Protein AF-A0A0K2TI22-F1 (afdb_monomer_lite)

Radius of gyration: 18.51 Å; chains: 1; bounding box: 38×32×46 Å

Secondary structure (DSSP, 8-state):
-HHHHHHTHHHHHHHTTT-S-EEEEEEEEEE---S---SGGGS-SEEEEEEEEEE-BTTB---TTGGGTTT-EEEE--HHHHHTTPPPEEEEHHHHHHHH-SSS--

InterPro domains:
  IPR002314 Aminoacyl-tRNA synthetase, class II (G/ P/ S/T) [PF00587] (16-67)
  IPR027031 Glycyl-tRNA synthetase/DNA polymerase subunit gamma-2 [PTHR10745] (1-98)
  IPR045864 Class II Aminoacyl-tRNA synthetase/Biotinyl protein ligase (BPL) and lipoyl protein ligase (LPL) [G3DSA:3.30.930.10] (1-103)
  IPR045864 Class II Aminoacyl-tRNA synthetase/Biotinyl protein ligase (BPL) and lipoyl protein ligase (LPL) [SSF55681] (1-72)

pLDDT: mean 91.97, std 14.05, range [29.89, 98.38]

Structure (mmCIF, N/CA/C/O backbone):
data_AF-A0A0K2TI22-F1
#
_entry.id   AF-A0A0K2TI22-F1
#
loop_
_atom_site.group_PDB
_atom_site.id
_atom_site.type_symbol
_atom_site.label_atom_id
_atom_site.label_alt_id
_atom_site.label_comp_id
_atom_site.label_asym_id
_atom_site.label_entity_id
_atom_site.label_seq_id
_atom_site.pdbx_PDB_ins_code
_atom_site.Cartn_x
_atom_site.Cartn_y
_atom_site.Cartn_z
_atom_site.occupancy
_atom_site.B_iso_or_equiv
_atom_site.auth_seq_id
_atom_site.auth_comp_id
_atom_site.auth_asym_id
_atom_site.auth_atom_id
_atom_site.pdbx_PDB_model_num
ATOM 1 N N . THR A 1 1 ? 12.526 -0.715 1.822 1.00 82.81 1 THR A N 1
ATOM 2 C CA . THR A 1 1 ? 12.694 -1.357 0.499 1.00 82.81 1 THR A CA 1
ATOM 3 C C . THR A 1 1 ? 12.289 -0.434 -0.660 1.00 82.81 1 THR A C 1
ATOM 5 O O . THR A 1 1 ? 12.769 -0.632 -1.766 1.00 82.81 1 THR A O 1
ATOM 8 N N . ALA A 1 2 ? 11.558 0.655 -0.399 1.00 90.56 2 ALA A N 1
ATOM 9 C CA . ALA A 1 2 ? 11.049 1.639 -1.355 1.00 90.56 2 ALA A CA 1
ATOM 10 C C . ALA A 1 2 ? 12.111 2.335 -2.218 1.00 90.56 2 ALA A C 1
ATOM 12 O O . ALA A 1 2 ? 11.913 2.533 -3.413 1.00 90.56 2 ALA A O 1
ATOM 13 N N . GLN A 1 3 ? 13.278 2.666 -1.649 1.00 92.25 3 GLN A N 1
ATOM 14 C CA . GLN A 1 3 ? 14.344 3.351 -2.393 1.00 92.25 3 GLN A CA 1
ATOM 15 C C . GLN A 1 3 ? 14.744 2.591 -3.670 1.00 92.25 3 GLN A C 1
ATOM 17 O O . GLN A 1 3 ? 14.995 3.212 -4.701 1.00 92.25 3 GLN A O 1
ATOM 22 N N . GLY A 1 4 ? 14.762 1.253 -3.620 1.00 93.38 4 GLY A N 1
ATOM 23 C CA . GLY A 1 4 ? 15.069 0.425 -4.784 1.00 93.38 4 GLY A CA 1
ATOM 24 C C . GLY A 1 4 ? 14.069 0.625 -5.924 1.00 93.38 4 GLY A C 1
ATOM 25 O O . GLY A 1 4 ? 14.471 0.691 -7.085 1.00 93.38 4 GLY A O 1
ATOM 26 N N . ILE A 1 5 ? 12.786 0.795 -5.598 1.00 97.31 5 ILE A N 1
ATOM 27 C CA . ILE A 1 5 ? 11.726 1.074 -6.569 1.00 97.31 5 ILE A CA 1
ATOM 28 C C . ILE A 1 5 ? 11.934 2.458 -7.199 1.00 97.31 5 ILE A C 1
ATOM 30 O O . ILE A 1 5 ? 11.904 2.579 -8.423 1.00 97.31 5 ILE A O 1
ATOM 34 N N . PHE A 1 6 ? 12.238 3.484 -6.399 1.00 96.81 6 PHE A N 1
ATOM 35 C CA . PHE A 1 6 ? 12.455 4.844 -6.909 1.00 96.81 6 PHE A CA 1
ATOM 36 C C . PHE A 1 6 ? 13.690 4.973 -7.803 1.00 96.81 6 PHE A C 1
ATOM 38 O O . PHE A 1 6 ? 13.613 5.583 -8.867 1.00 96.81 6 PHE A O 1
ATOM 45 N N . VAL A 1 7 ? 14.818 4.361 -7.428 1.00 97.50 7 VAL A N 1
ATOM 46 C CA . VAL A 1 7 ? 16.033 4.365 -8.266 1.00 97.50 7 VAL A CA 1
ATOM 47 C C . VAL A 1 7 ? 15.764 3.706 -9.626 1.00 97.50 7 VAL A C 1
ATOM 49 O O . VAL A 1 7 ? 16.298 4.141 -10.644 1.00 97.50 7 VAL A O 1
ATOM 52 N N . ASN A 1 8 ? 14.890 2.697 -9.664 1.00 97.44 8 ASN A N 1
ATOM 53 C CA . ASN A 1 8 ? 14.508 1.992 -10.887 1.00 97.44 8 ASN A CA 1
ATOM 54 C C . ASN A 1 8 ? 13.280 2.584 -11.600 1.00 97.44 8 ASN A C 1
ATOM 56 O O . ASN A 1 8 ? 12.798 1.977 -12.559 1.00 97.44 8 ASN A O 1
ATOM 60 N N . PHE A 1 9 ? 12.786 3.760 -11.193 1.00 97.88 9 PHE A N 1
ATOM 61 C CA . PHE A 1 9 ? 11.540 4.335 -11.711 1.00 97.88 9 PHE A CA 1
ATOM 62 C C . PHE A 1 9 ? 11.496 4.397 -13.241 1.00 97.88 9 PHE A C 1
ATOM 64 O O . PHE A 1 9 ? 10.528 3.938 -13.838 1.00 97.88 9 PHE A O 1
ATOM 71 N N . LYS A 1 10 ? 12.561 4.889 -13.892 1.00 97.56 10 LYS A N 1
ATOM 72 C CA . LYS A 1 10 ? 12.610 5.009 -15.360 1.00 97.56 10 LYS A CA 1
ATOM 73 C C . LYS A 1 10 ? 12.373 3.663 -16.055 1.00 97.56 10 LYS A C 1
ATOM 75 O O . LYS A 1 10 ? 11.563 3.586 -16.970 1.00 97.56 10 LYS A O 1
ATOM 80 N N . ARG A 1 11 ? 13.021 2.596 -15.577 1.00 97.81 11 ARG A N 1
ATOM 81 C CA . ARG A 1 11 ? 12.875 1.242 -16.131 1.00 97.81 11 ARG A CA 1
ATOM 82 C C . ARG A 1 11 ? 11.482 0.663 -15.874 1.00 97.81 11 ARG A C 1
ATOM 84 O O . ARG A 1 11 ? 10.936 -0.020 -16.733 1.00 97.81 11 ARG A O 1
ATOM 91 N N . LEU A 1 12 ? 10.910 0.923 -14.699 1.00 98.06 12 LEU A N 1
ATOM 92 C CA . LEU A 1 12 ? 9.553 0.485 -14.356 1.00 98.06 12 LEU A CA 1
ATOM 93 C C . LEU A 1 12 ? 8.497 1.204 -15.206 1.00 98.06 12 LEU A C 1
ATOM 95 O O . LEU A 1 12 ? 7.571 0.572 -15.708 1.00 98.06 12 LEU A O 1
ATOM 99 N N . LEU A 1 13 ? 8.676 2.505 -15.430 1.00 97.94 13 LEU A N 1
ATOM 100 C CA . LEU A 1 13 ? 7.823 3.300 -16.304 1.00 97.94 13 LEU A CA 1
ATOM 101 C C . LEU A 1 13 ? 7.931 2.835 -17.763 1.00 97.94 13 LEU A C 1
ATOM 103 O O . LEU A 1 13 ? 6.912 2.678 -18.430 1.00 97.94 13 LEU A O 1
ATOM 107 N N . GLU A 1 14 ? 9.143 2.564 -18.255 1.00 98.00 14 GLU A N 1
ATOM 108 C CA . GLU A 1 14 ? 9.371 1.977 -19.583 1.00 98.00 14 GLU A CA 1
ATOM 109 C C . GLU A 1 14 ? 8.686 0.611 -19.729 1.00 98.00 14 GLU A C 1
ATOM 111 O O . GLU A 1 14 ? 8.056 0.348 -20.753 1.00 98.00 14 GLU A O 1
ATOM 116 N N . PHE A 1 15 ? 8.733 -0.233 -18.693 1.00 97.81 15 PHE A N 1
ATOM 117 C CA . PHE A 1 15 ? 8.011 -1.508 -18.669 1.00 97.81 15 PHE A CA 1
ATOM 118 C C . PHE A 1 15 ? 6.491 -1.312 -18.775 1.00 97.81 15 PHE A C 1
ATOM 120 O O . PHE A 1 15 ? 5.816 -2.088 -19.449 1.00 97.81 15 PHE A O 1
ATOM 127 N N . ASN A 1 16 ? 5.963 -0.227 -18.197 1.00 97.75 16 ASN A N 1
ATOM 128 C CA . ASN A 1 16 ? 4.574 0.200 -18.378 1.00 97.75 16 ASN A CA 1
ATOM 129 C C . ASN A 1 16 ? 4.352 1.095 -19.618 1.00 97.75 16 ASN A C 1
ATOM 131 O O . ASN A 1 16 ? 3.373 1.838 -19.691 1.00 97.75 16 ASN A O 1
ATOM 135 N N . GLN A 1 17 ? 5.256 1.055 -20.603 1.00 97.75 17 GLN A N 1
ATOM 136 C CA . GLN A 1 17 ? 5.155 1.792 -21.871 1.00 97.75 17 GLN A CA 1
ATOM 137 C C . GLN A 1 17 ? 5.014 3.314 -21.702 1.00 97.75 17 GLN A C 1
ATOM 139 O O . GLN A 1 17 ? 4.351 3.975 -22.501 1.00 97.75 17 GLN A O 1
ATOM 144 N N . GLY A 1 18 ? 5.599 3.882 -20.647 1.00 96.69 18 GLY A N 1
ATOM 145 C CA . GLY A 1 18 ? 5.525 5.317 -20.380 1.00 96.69 18 GLY A CA 1
ATOM 146 C C . GLY A 1 18 ? 4.180 5.801 -19.836 1.00 96.69 18 GLY A C 1
ATOM 147 O O . GLY A 1 18 ? 3.979 7.009 -19.749 1.00 96.69 18 GLY A O 1
ATOM 148 N N . LYS A 1 19 ? 3.251 4.901 -19.488 1.00 96.62 19 LYS A N 1
ATOM 149 C CA . LYS A 1 19 ? 1.897 5.268 -19.051 1.00 96.62 19 LYS A CA 1
ATOM 150 C C . LYS A 1 19 ? 1.783 5.320 -17.529 1.00 96.62 19 LYS A C 1
ATOM 152 O O . LYS A 1 19 ? 2.391 4.519 -16.820 1.00 96.62 19 LYS A O 1
ATOM 157 N N . LEU A 1 20 ? 0.952 6.235 -17.045 1.00 96.69 20 LEU A N 1
ATOM 158 C CA . LEU A 1 20 ? 0.450 6.271 -15.673 1.00 96.69 20 LEU A CA 1
ATOM 159 C C . LEU A 1 20 ? -1.053 5.924 -15.672 1.00 96.69 20 LEU A C 1
ATOM 161 O O . LEU A 1 20 ? -1.717 6.149 -16.687 1.00 96.69 20 LEU A O 1
ATOM 165 N N . PRO A 1 21 ? -1.596 5.393 -14.561 1.00 97.31 21 PRO A N 1
ATOM 166 C CA . PRO A 1 21 ? -0.881 4.972 -13.355 1.00 97.31 21 PRO A CA 1
ATOM 167 C C . PRO A 1 21 ? -0.167 3.619 -13.525 1.00 97.31 21 PRO A C 1
ATOM 169 O O . PRO A 1 21 ? -0.500 2.823 -14.404 1.00 97.31 21 PRO A O 1
ATOM 172 N N . PHE A 1 22 ? 0.799 3.337 -12.649 1.00 98.00 22 PHE A N 1
ATOM 173 C CA . PHE A 1 22 ? 1.353 1.993 -12.454 1.00 98.00 22 PHE A CA 1
ATOM 174 C C . PHE A 1 22 ? 1.803 1.796 -11.008 1.00 98.00 22 PHE A C 1
ATOM 176 O O . PHE A 1 22 ? 2.060 2.760 -10.291 1.00 98.00 22 PHE A O 1
ATOM 183 N N . ALA A 1 23 ? 1.925 0.544 -10.575 1.00 97.81 23 ALA A N 1
ATOM 184 C CA . ALA A 1 23 ? 2.445 0.217 -9.255 1.00 97.81 23 ALA A CA 1
ATOM 185 C C . ALA A 1 23 ? 3.614 -0.762 -9.350 1.00 97.81 23 ALA A C 1
ATOM 187 O O . ALA A 1 23 ? 3.635 -1.640 -10.214 1.00 97.81 23 ALA A O 1
ATOM 188 N N . ALA A 1 24 ? 4.564 -0.627 -8.433 1.00 98.12 24 ALA A N 1
ATOM 189 C CA . ALA A 1 24 ? 5.636 -1.585 -8.213 1.00 98.12 24 ALA A CA 1
ATOM 190 C C . ALA A 1 24 ? 5.640 -2.004 -6.742 1.00 98.12 24 ALA A C 1
ATOM 192 O O . ALA A 1 24 ? 5.324 -1.205 -5.864 1.00 98.12 24 ALA A O 1
ATOM 193 N N . ALA A 1 25 ? 5.992 -3.259 -6.477 1.00 97.75 25 ALA A N 1
ATOM 194 C CA . ALA A 1 25 ? 6.032 -3.804 -5.128 1.00 97.75 25 ALA A CA 1
ATOM 195 C C . ALA A 1 25 ? 7.373 -4.483 -4.862 1.00 97.75 25 ALA A C 1
ATOM 197 O O . ALA A 1 25 ? 7.957 -5.096 -5.758 1.00 97.75 25 ALA A O 1
ATOM 198 N N . GLN A 1 26 ? 7.841 -4.403 -3.621 1.00 97.94 26 GLN A N 1
ATOM 199 C CA . GLN A 1 26 ? 9.033 -5.107 -3.170 1.00 97.94 26 GLN A CA 1
ATOM 200 C C . GLN A 1 26 ? 8.766 -5.763 -1.818 1.00 97.94 26 GLN A C 1
ATOM 202 O O . GLN A 1 26 ? 8.300 -5.118 -0.880 1.00 97.94 26 GLN A O 1
ATOM 207 N N . ILE A 1 27 ? 9.101 -7.051 -1.729 1.00 97.69 27 ILE A N 1
ATOM 208 C CA . ILE A 1 27 ? 9.106 -7.818 -0.484 1.00 97.69 27 ILE A CA 1
ATOM 209 C C . ILE A 1 27 ? 10.561 -8.083 -0.116 1.00 97.69 27 ILE A C 1
ATOM 211 O O . ILE A 1 27 ? 11.333 -8.565 -0.944 1.00 97.69 27 ILE A O 1
ATOM 215 N N . GLY A 1 28 ? 10.951 -7.758 1.110 1.00 96.31 28 GLY A N 1
ATOM 216 C CA . GLY A 1 28 ? 12.315 -7.997 1.565 1.00 96.31 28 GLY A CA 1
ATOM 217 C C . GLY A 1 28 ? 12.541 -7.603 3.012 1.00 96.31 28 GLY A C 1
ATOM 218 O O . GLY A 1 28 ? 11.660 -7.047 3.669 1.00 96.31 28 GLY A O 1
ATOM 219 N N . ASN A 1 29 ? 13.741 -7.896 3.505 1.00 96.88 29 ASN A N 1
ATOM 220 C CA . ASN A 1 29 ? 14.122 -7.550 4.865 1.00 96.88 29 ASN A CA 1
ATOM 221 C C . ASN A 1 29 ? 14.465 -6.062 4.959 1.00 96.88 29 ASN A C 1
ATOM 223 O O . ASN A 1 29 ? 15.115 -5.488 4.081 1.00 96.88 29 ASN A O 1
AT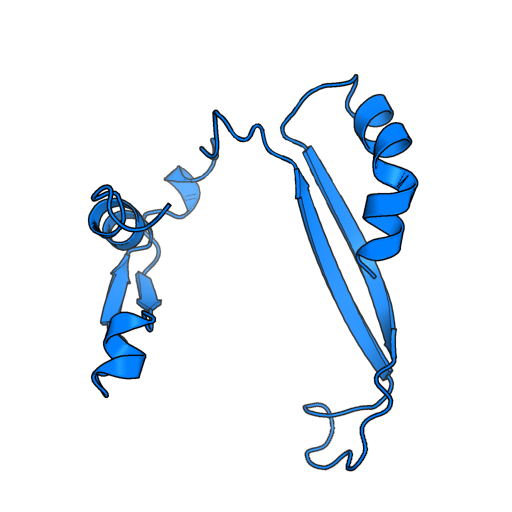OM 227 N N . ALA A 1 30 ? 14.032 -5.444 6.049 1.00 95.69 30 ALA A N 1
ATOM 228 C CA . ALA A 1 30 ? 14.459 -4.123 6.458 1.00 95.69 30 ALA A CA 1
ATOM 229 C C . ALA A 1 30 ? 15.118 -4.177 7.825 1.00 95.69 30 ALA A C 1
ATOM 231 O O . ALA A 1 30 ? 14.731 -4.947 8.705 1.00 95.69 30 ALA A O 1
ATOM 232 N N . TYR A 1 31 ? 16.103 -3.300 7.980 1.00 96.00 31 TYR A N 1
ATOM 233 C CA . TYR A 1 31 ? 16.916 -3.197 9.173 1.00 96.00 31 TYR A CA 1
ATOM 234 C C . TYR A 1 31 ? 16.647 -1.861 9.848 1.00 96.00 31 TYR A C 1
ATOM 236 O O . TYR A 1 31 ? 16.649 -0.810 9.204 1.00 96.00 31 TYR A O 1
ATOM 244 N N . ARG A 1 32 ? 16.414 -1.896 11.157 1.00 95.12 32 ARG A N 1
ATOM 245 C CA . ARG A 1 32 ? 16.286 -0.703 11.997 1.00 95.12 32 ARG A CA 1
ATOM 246 C C . ARG A 1 32 ? 17.192 -0.884 13.202 1.00 95.12 32 ARG A C 1
ATOM 248 O O . ARG A 1 32 ? 17.055 -1.864 13.931 1.00 95.12 32 ARG A O 1
ATOM 255 N N . ASN A 1 33 ? 18.118 0.049 13.427 1.00 94.12 33 ASN A N 1
ATOM 256 C CA . ASN A 1 33 ? 19.017 -0.010 14.581 1.00 94.12 33 ASN A CA 1
ATOM 257 C C . ASN A 1 33 ? 18.293 0.438 15.861 1.00 94.12 33 ASN A C 1
ATOM 259 O O . ASN A 1 33 ? 18.542 1.508 16.410 1.00 94.12 33 ASN A O 1
ATOM 263 N N . GLU A 1 34 ? 17.329 -0.373 16.285 1.00 94.06 34 GLU A N 1
ATOM 264 C CA . GLU A 1 34 ? 16.466 -0.091 17.417 1.00 94.06 34 GLU A CA 1
ATOM 265 C C . GLU A 1 34 ? 17.254 -0.106 18.734 1.00 94.06 34 GLU A C 1
ATOM 267 O O . GLU A 1 34 ? 17.925 -1.096 19.069 1.00 94.06 34 GLU A O 1
ATOM 272 N N . ILE A 1 35 ? 17.146 0.996 19.485 1.00 90.31 35 ILE A N 1
ATOM 273 C CA . ILE A 1 35 ? 17.921 1.240 20.711 1.00 90.31 35 ILE A CA 1
ATOM 274 C C . ILE A 1 35 ? 17.503 0.247 21.797 1.00 90.31 35 ILE A C 1
ATOM 276 O O . ILE A 1 35 ? 18.347 -0.333 22.477 1.00 90.31 35 ILE A O 1
ATOM 280 N N . SER A 1 36 ? 16.196 0.013 21.937 1.00 92.69 36 SER A N 1
ATOM 281 C CA . SER A 1 36 ? 15.643 -0.917 22.921 1.00 92.69 36 SER A CA 1
ATOM 282 C C . SER A 1 36 ? 14.623 -1.856 22.267 1.00 92.69 36 SER A C 1
ATOM 284 O O . SER A 1 36 ? 13.431 -1.536 22.235 1.00 92.69 36 SER A O 1
ATOM 286 N N . PRO A 1 37 ? 15.065 -3.011 21.731 1.00 81.06 37 PRO A N 1
ATOM 287 C CA . PRO A 1 37 ? 14.177 -4.005 21.136 1.00 81.06 37 PRO A CA 1
ATOM 288 C C . PRO A 1 37 ? 13.456 -4.779 22.249 1.00 81.06 37 PRO A C 1
ATOM 290 O O . PRO A 1 37 ? 13.845 -5.874 22.646 1.00 81.06 37 PRO A O 1
ATOM 293 N N . ARG A 1 38 ? 12.429 -4.150 22.821 1.00 85.81 38 ARG A N 1
ATOM 294 C CA . ARG A 1 38 ? 11.493 -4.742 23.786 1.00 85.81 38 ARG A CA 1
ATOM 295 C C . ARG A 1 38 ? 10.157 -4.956 23.076 1.00 85.81 38 ARG A C 1
ATOM 297 O O . ARG A 1 38 ? 9.835 -4.161 22.204 1.00 85.81 38 ARG A O 1
ATOM 304 N N . SER A 1 39 ? 9.384 -5.967 23.481 1.00 90.56 39 SER A N 1
ATOM 305 C CA . SER A 1 39 ? 8.075 -6.355 22.897 1.00 90.56 39 SER A CA 1
ATOM 306 C C . SER A 1 39 ? 8.107 -7.399 21.767 1.00 90.56 39 SER A C 1
ATOM 308 O O . SER A 1 39 ? 7.190 -7.457 20.948 1.00 90.56 39 SER A O 1
ATOM 310 N N . GLY A 1 40 ? 9.123 -8.270 21.740 1.00 91.25 40 GLY A N 1
ATOM 311 C CA . GLY A 1 40 ? 9.165 -9.420 20.827 1.00 91.25 40 GLY A CA 1
ATOM 312 C C . GLY A 1 40 ? 9.071 -9.003 19.356 1.00 91.25 40 GLY A C 1
ATOM 313 O O . GLY A 1 40 ? 9.736 -8.059 18.939 1.00 91.25 40 GLY A O 1
ATOM 314 N N . LEU A 1 41 ? 8.215 -9.677 18.580 1.00 93.44 41 LEU A N 1
ATOM 315 C CA . LEU A 1 41 ? 8.049 -9.425 17.140 1.00 93.44 41 LEU A CA 1
ATOM 316 C C . LEU A 1 41 ? 7.533 -8.019 16.797 1.00 93.44 41 LEU A C 1
ATOM 318 O O . LEU A 1 41 ? 7.722 -7.570 15.672 1.00 93.44 41 LEU A O 1
ATOM 322 N N . LEU A 1 42 ? 6.914 -7.307 17.744 1.00 93.7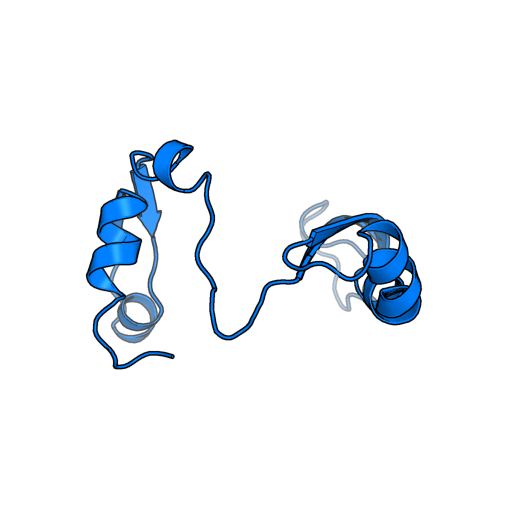5 42 LEU A N 1
ATOM 323 C CA . LEU A 1 42 ? 6.413 -5.951 17.499 1.00 93.75 42 LEU A CA 1
ATOM 324 C C . LEU A 1 42 ? 7.544 -4.926 17.330 1.00 93.75 42 LEU A C 1
ATOM 326 O O . LEU A 1 42 ? 7.313 -3.850 16.781 1.00 93.75 42 LEU A O 1
ATOM 330 N N . ARG A 1 43 ? 8.756 -5.228 17.816 1.00 94.69 43 ARG A N 1
ATOM 331 C CA . ARG A 1 43 ? 9.889 -4.299 17.783 1.00 94.69 43 ARG A CA 1
ATOM 332 C C . ARG A 1 43 ? 11.218 -5.048 17.689 1.00 94.69 43 ARG A C 1
ATOM 334 O O . ARG A 1 43 ? 11.858 -5.370 18.690 1.00 94.69 43 ARG A O 1
ATOM 341 N N . VAL A 1 44 ? 11.638 -5.289 16.453 1.00 95.31 44 VAL A N 1
ATOM 342 C CA . VAL A 1 44 ? 12.841 -6.052 16.096 1.00 95.31 44 VAL A CA 1
ATOM 343 C C . VAL A 1 44 ? 13.802 -5.218 15.250 1.00 95.31 44 VAL A C 1
ATOM 345 O O . VAL A 1 44 ? 13.436 -4.178 14.703 1.00 95.31 44 VAL A O 1
ATOM 348 N N . ARG A 1 45 ? 15.054 -5.675 15.148 1.00 96.06 45 ARG A N 1
ATOM 349 C CA . ARG A 1 45 ? 16.096 -5.014 14.344 1.00 96.06 45 ARG A CA 1
ATOM 350 C C . ARG A 1 45 ? 16.111 -5.442 12.879 1.00 96.06 45 ARG A C 1
ATOM 352 O O . ARG A 1 45 ? 16.665 -4.71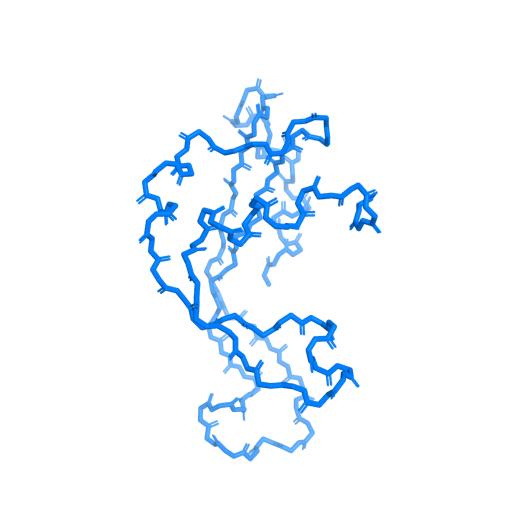9 12.059 1.00 96.06 45 ARG A O 1
ATOM 359 N N . GLU A 1 46 ? 15.489 -6.573 12.569 1.00 96.88 46 GLU A N 1
ATOM 360 C CA . GLU A 1 46 ? 15.313 -7.113 11.223 1.00 96.88 46 GLU A CA 1
ATOM 361 C C . GLU A 1 46 ? 13.901 -7.680 11.101 1.00 96.88 46 GLU A C 1
ATOM 363 O O . GLU A 1 46 ? 13.449 -8.411 11.982 1.00 96.88 46 GLU A O 1
ATOM 368 N N . PHE A 1 47 ? 13.201 -7.328 10.027 1.00 96.81 47 PHE A N 1
ATOM 369 C CA . PHE A 1 47 ? 11.868 -7.841 9.729 1.00 96.81 47 PHE A CA 1
ATOM 370 C C . PHE A 1 47 ? 11.570 -7.744 8.239 1.00 96.81 47 PHE A C 1
ATOM 372 O O . PHE A 1 47 ? 12.104 -6.887 7.533 1.00 96.81 47 PHE A O 1
ATOM 379 N N . THR A 1 48 ? 10.693 -8.619 7.762 1.00 97.44 48 THR A N 1
ATOM 380 C CA . THR A 1 48 ? 10.215 -8.598 6.381 1.00 97.44 48 THR A CA 1
ATOM 381 C C . THR A 1 48 ? 9.120 -7.547 6.223 1.00 97.44 48 THR A C 1
ATOM 383 O O . THR A 1 48 ? 8.183 -7.487 7.017 1.00 97.44 48 THR A O 1
ATOM 386 N N . MET A 1 49 ? 9.223 -6.731 5.178 1.00 97.56 49 MET A N 1
ATOM 387 C CA . MET A 1 49 ? 8.189 -5.785 4.764 1.00 97.56 49 MET A CA 1
ATOM 388 C C . MET A 1 49 ? 7.735 -6.105 3.347 1.00 97.56 49 MET A C 1
ATOM 390 O O . MET A 1 49 ? 8.514 -6.602 2.534 1.00 97.56 49 MET A O 1
ATOM 394 N N . ALA A 1 50 ? 6.484 -5.769 3.061 1.00 97.75 50 ALA A N 1
ATOM 395 C CA . ALA A 1 50 ? 5.948 -5.678 1.715 1.00 97.75 50 ALA A CA 1
ATOM 396 C C . ALA A 1 50 ? 5.565 -4.214 1.483 1.00 97.75 50 ALA A C 1
ATOM 398 O O . ALA A 1 50 ? 4.670 -3.697 2.149 1.00 97.75 50 ALA A O 1
ATOM 399 N N . GLU A 1 51 ? 6.274 -3.538 0.585 1.00 97.88 51 GLU A N 1
ATOM 400 C CA . GLU A 1 51 ? 6.016 -2.140 0.230 1.00 97.88 51 GLU A CA 1
ATOM 401 C C . GLU A 1 51 ? 5.489 -2.063 -1.203 1.00 97.88 51 GLU A C 1
ATOM 403 O O . GLU A 1 51 ? 5.915 -2.831 -2.069 1.00 97.88 51 GLU A O 1
ATOM 408 N N . ILE A 1 52 ? 4.558 -1.137 -1.437 1.00 97.94 52 ILE A N 1
ATOM 409 C CA . ILE A 1 52 ? 3.977 -0.843 -2.748 1.00 97.94 52 ILE A CA 1
ATOM 410 C C . ILE A 1 52 ? 4.158 0.648 -3.002 1.00 97.94 52 ILE A C 1
ATOM 412 O O . ILE A 1 52 ? 3.689 1.462 -2.213 1.00 97.94 52 ILE A O 1
ATOM 416 N N . GLU A 1 53 ? 4.758 0.989 -4.136 1.00 98.38 53 GLU A N 1
ATOM 417 C CA . GLU A 1 53 ? 4.766 2.350 -4.665 1.00 98.38 53 GLU A CA 1
ATOM 418 C C . GLU A 1 53 ? 3.762 2.422 -5.815 1.00 98.38 53 GLU A C 1
ATOM 420 O O . GLU A 1 53 ? 3.940 1.764 -6.844 1.00 98.38 53 GLU A O 1
ATOM 425 N N . HIS A 1 54 ? 2.689 3.191 -5.632 1.00 97.88 54 HIS A N 1
ATOM 426 C CA . HIS A 1 54 ? 1.666 3.426 -6.649 1.00 97.88 54 HIS A CA 1
ATOM 427 C C . HIS A 1 54 ? 1.850 4.822 -7.252 1.00 97.88 54 HIS A C 1
ATOM 429 O O . HIS A 1 54 ? 1.550 5.836 -6.622 1.00 97.88 54 HIS A O 1
ATOM 435 N N . PHE A 1 55 ? 2.353 4.866 -8.481 1.00 97.56 55 PHE A N 1
ATOM 436 C CA . PHE A 1 55 ? 2.586 6.088 -9.237 1.00 97.56 55 PHE A CA 1
ATOM 437 C C . PHE A 1 55 ? 1.321 6.459 -10.011 1.00 97.56 55 PHE A C 1
ATOM 439 O O . PHE A 1 55 ? 0.837 5.679 -10.832 1.00 97.56 55 PHE A O 1
ATOM 446 N N . CYS A 1 56 ? 0.800 7.658 -9.763 1.00 97.00 56 CYS A N 1
ATOM 447 C CA . CYS A 1 56 ? -0.400 8.198 -10.399 1.00 97.00 56 CYS A CA 1
ATOM 448 C C . CYS A 1 56 ? -0.134 9.583 -10.994 1.00 97.00 56 CYS A C 1
ATOM 450 O O . CYS A 1 56 ? 0.851 10.241 -10.650 1.00 97.00 56 CYS A O 1
ATOM 452 N N . ASP A 1 57 ? -1.008 10.005 -11.906 1.00 95.12 57 ASP A N 1
ATOM 453 C CA . ASP A 1 57 ? -1.002 11.370 -12.419 1.00 95.12 57 ASP A CA 1
ATOM 454 C C . ASP A 1 57 ? -1.450 12.324 -11.293 1.00 95.12 57 ASP A C 1
ATOM 456 O O . ASP A 1 57 ? -2.494 12.098 -10.679 1.00 95.12 57 ASP A O 1
ATOM 460 N N . PRO A 1 58 ? -0.697 13.389 -10.968 1.00 94.50 58 PRO A N 1
ATOM 461 C CA . PRO A 1 58 ? -1.126 14.346 -9.952 1.00 94.50 58 PRO A CA 1
ATOM 462 C C . PRO A 1 58 ? -2.461 15.036 -10.280 1.00 94.50 58 PRO A C 1
ATOM 464 O O . PRO A 1 58 ? -3.151 15.450 -9.346 1.00 94.50 58 PRO A O 1
ATOM 467 N N . SER A 1 59 ? -2.821 15.158 -11.562 1.00 95.88 59 SER A N 1
ATOM 468 C CA . SER A 1 59 ? -4.091 15.721 -12.032 1.00 95.88 59 SER A CA 1
ATOM 469 C C . SER A 1 59 ? -5.259 14.733 -11.968 1.00 95.88 59 SER A C 1
ATOM 471 O O . SER A 1 59 ? -6.406 15.173 -11.945 1.00 95.88 59 SER A O 1
ATOM 473 N N . ASP A 1 60 ? -4.991 13.426 -11.889 1.00 93.88 60 ASP A N 1
ATOM 474 C CA . ASP A 1 60 ? -6.009 12.387 -11.717 1.00 93.88 60 ASP A CA 1
ATOM 475 C C . ASP A 1 60 ? -5.570 11.343 -10.681 1.00 93.88 60 ASP A C 1
ATOM 477 O O . ASP A 1 60 ? -4.844 10.387 -10.963 1.00 93.88 60 ASP A O 1
ATOM 481 N N . LYS A 1 61 ? -6.069 11.525 -9.456 1.00 93.88 61 LYS A N 1
ATOM 482 C CA . LYS A 1 61 ? -5.853 10.609 -8.326 1.00 93.88 61 LYS A CA 1
ATOM 483 C C . LYS A 1 61 ? -7.005 9.618 -8.131 1.00 93.88 61 LYS A C 1
ATOM 485 O O . LYS A 1 61 ? -7.101 8.996 -7.071 1.00 93.88 61 LYS A O 1
ATOM 490 N N . SER A 1 62 ? -7.912 9.490 -9.100 1.00 94.19 62 SER A N 1
ATOM 491 C CA . SER A 1 62 ? -8.993 8.510 -9.026 1.00 94.19 62 SER A CA 1
ATOM 492 C C . SER A 1 62 ? -8.457 7.080 -9.171 1.00 94.19 62 SER A C 1
ATOM 494 O O . SER A 1 62 ? -7.369 6.839 -9.695 1.00 94.19 62 SER A O 1
ATOM 496 N N . HIS A 1 63 ? -9.213 6.097 -8.675 1.00 96.12 63 HIS A N 1
ATOM 497 C CA . HIS A 1 63 ? -8.864 4.688 -8.842 1.00 96.12 63 HIS A CA 1
ATOM 498 C C . HIS A 1 63 ? -10.062 3.909 -9.401 1.00 96.12 63 HIS A C 1
ATOM 500 O O . HIS A 1 63 ? -11.100 3.839 -8.737 1.00 96.12 63 HIS A O 1
ATOM 506 N N . PRO A 1 64 ? -9.942 3.243 -10.568 1.00 96.38 64 PRO A N 1
ATOM 507 C CA . PRO A 1 64 ? -11.086 2.643 -11.265 1.00 96.38 64 PRO A CA 1
ATOM 508 C C . PRO A 1 64 ? -11.753 1.498 -10.491 1.00 96.38 64 PRO A C 1
ATOM 510 O O . PRO A 1 64 ? -12.904 1.164 -10.746 1.00 96.38 64 PRO A O 1
ATOM 513 N N . LYS A 1 65 ? -11.047 0.888 -9.529 1.00 97.50 65 LYS A N 1
ATOM 514 C CA . LYS A 1 65 ? -11.584 -0.189 -8.676 1.00 97.50 65 LYS A CA 1
ATOM 515 C C . LYS A 1 65 ? -12.087 0.292 -7.310 1.00 97.50 65 LYS A C 1
ATOM 517 O O . LYS A 1 65 ? -12.331 -0.543 -6.445 1.00 97.50 65 LYS A O 1
ATOM 522 N N . PHE A 1 66 ? -12.206 1.603 -7.083 1.00 97.31 66 PHE A N 1
ATOM 523 C CA . PHE A 1 66 ? -12.719 2.139 -5.814 1.00 97.31 66 PHE A CA 1
ATOM 524 C C . PHE A 1 66 ? -14.124 1.610 -5.482 1.00 97.31 66 PHE A C 1
ATOM 526 O O . PHE A 1 66 ? -14.416 1.272 -4.336 1.00 97.31 66 PHE A O 1
ATOM 533 N N . GLU A 1 67 ? -14.957 1.430 -6.508 1.00 97.56 67 GLU A N 1
ATOM 534 C CA . GLU A 1 67 ? -16.302 0.856 -6.398 1.00 97.56 67 GLU A CA 1
ATOM 535 C C . GLU A 1 67 ? -16.331 -0.509 -5.695 1.00 97.56 67 GLU A C 1
ATOM 537 O O . GLU A 1 67 ? -17.283 -0.813 -4.981 1.00 97.56 67 GLU A O 1
ATOM 542 N N . ASN A 1 68 ? -15.260 -1.300 -5.814 1.00 98.25 68 ASN A N 1
ATOM 543 C CA . ASN A 1 68 ? -15.175 -2.622 -5.194 1.00 98.25 68 ASN A CA 1
ATOM 544 C C . ASN A 1 68 ? -15.043 -2.561 -3.666 1.00 98.25 68 ASN A C 1
ATOM 546 O O . ASN A 1 68 ? -15.285 -3.562 -2.997 1.00 98.25 68 ASN A O 1
ATOM 550 N N . VAL A 1 69 ? -14.609 -1.422 -3.117 1.00 97.88 69 VAL A N 1
ATOM 551 C CA . VAL A 1 69 ? -14.292 -1.274 -1.688 1.00 97.88 69 VAL A CA 1
ATOM 552 C C . VAL A 1 69 ? -15.124 -0.204 -0.991 1.00 97.88 69 VAL A C 1
ATOM 554 O O . VAL A 1 69 ? -15.174 -0.193 0.234 1.00 97.88 69 VAL A O 1
ATOM 557 N N . LYS A 1 70 ? -15.820 0.670 -1.730 1.00 97.50 70 LYS A N 1
ATOM 558 C CA . LYS A 1 70 ? -16.540 1.816 -1.150 1.00 97.50 70 LYS A CA 1
ATOM 559 C C . LYS A 1 70 ? -17.558 1.442 -0.062 1.00 97.50 70 LYS A C 1
ATOM 561 O O . LYS A 1 70 ? -17.801 2.245 0.828 1.00 97.50 70 LYS A O 1
ATOM 566 N N . GLY A 1 71 ? -18.141 0.243 -0.122 1.00 97.88 71 GLY A N 1
ATOM 567 C CA . GLY A 1 71 ? -19.134 -0.236 0.847 1.00 97.88 71 GLY A CA 1
ATOM 568 C C . GLY A 1 71 ? -18.555 -0.894 2.104 1.00 97.88 71 GLY A C 1
ATOM 569 O O . GLY A 1 71 ? -19.324 -1.368 2.931 1.00 97.88 71 GLY A O 1
ATOM 570 N N . ILE A 1 72 ? -17.229 -0.984 2.247 1.00 98.25 72 ILE A N 1
ATOM 571 C CA . ILE A 1 72 ? -16.596 -1.606 3.417 1.00 98.25 72 ILE A CA 1
ATOM 572 C C . ILE A 1 72 ? -16.684 -0.655 4.613 1.00 98.25 72 ILE A C 1
ATOM 574 O O . ILE A 1 72 ? -16.254 0.495 4.520 1.00 98.25 72 ILE A O 1
ATOM 578 N N . ASP A 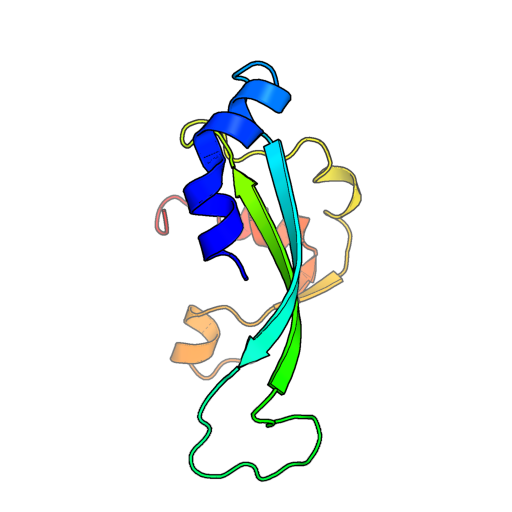1 73 ? -17.185 -1.162 5.738 1.00 97.69 73 ASP A N 1
ATOM 579 C CA . ASP A 1 73 ? -17.177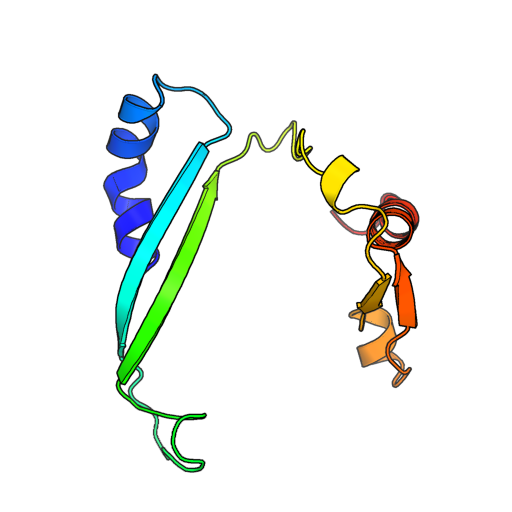 -0.469 7.027 1.00 97.69 73 ASP A CA 1
ATOM 580 C C . ASP A 1 73 ? -15.784 -0.497 7.662 1.00 97.69 73 ASP A C 1
ATOM 582 O O . ASP A 1 73 ? -15.195 -1.567 7.838 1.00 97.69 73 ASP A O 1
ATOM 586 N N . LEU A 1 74 ? -15.297 0.664 8.098 1.00 96.88 74 LEU A N 1
ATOM 587 C CA . LEU A 1 74 ? -14.053 0.800 8.852 1.00 96.88 74 LEU A CA 1
ATOM 588 C C . LEU A 1 74 ? -14.246 1.683 10.085 1.00 96.88 74 LEU A C 1
ATOM 590 O O . LEU A 1 74 ? -15.077 2.589 10.107 1.00 96.88 74 LEU A O 1
ATOM 594 N N . ASN A 1 75 ? -13.412 1.450 11.098 1.00 96.75 75 ASN A N 1
ATOM 595 C CA . ASN A 1 75 ? -13.224 2.387 12.202 1.00 96.75 75 ASN A CA 1
ATOM 596 C C . ASN A 1 75 ? -12.081 3.340 11.835 1.00 96.75 75 ASN A C 1
ATOM 598 O O . ASN A 1 75 ? -10.916 2.938 11.841 1.00 96.75 75 ASN A O 1
ATOM 602 N N . LEU A 1 76 ? -12.411 4.589 11.509 1.00 95.94 76 LEU A N 1
ATOM 603 C CA . LEU A 1 76 ? -11.454 5.605 11.074 1.00 95.94 76 LEU A CA 1
ATOM 604 C C . LEU A 1 76 ? -11.216 6.639 12.177 1.00 95.94 76 LEU A C 1
ATOM 606 O O . LEU A 1 76 ? -12.154 7.172 12.769 1.00 95.94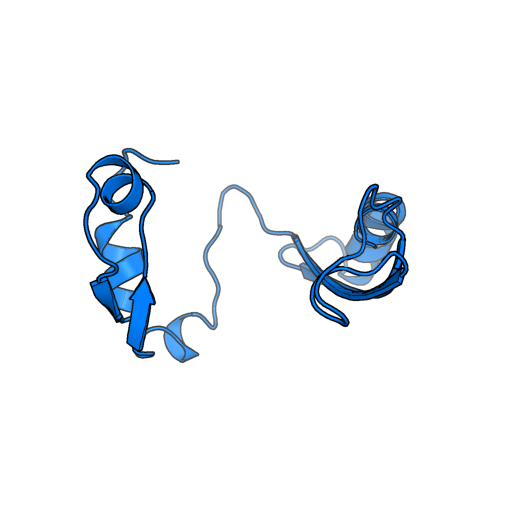 76 LEU A O 1
ATOM 610 N N . LEU A 1 77 ? -9.946 6.946 12.438 1.00 94.94 77 LEU A N 1
ATOM 611 C CA . LEU A 1 77 ? -9.526 7.944 13.420 1.00 94.94 77 LEU A CA 1
ATOM 612 C C . LEU A 1 77 ? -8.837 9.115 12.704 1.00 94.94 77 LEU A C 1
ATOM 614 O O . LEU A 1 77 ? -7.628 9.087 12.471 1.00 94.94 77 LEU A O 1
ATOM 618 N N . SER A 1 78 ? -9.617 10.134 12.331 1.00 94.12 78 SER A N 1
ATOM 619 C CA . SER A 1 78 ? -9.110 11.319 11.626 1.00 94.12 78 SER A CA 1
ATOM 620 C C . SER A 1 78 ? -8.134 12.129 12.485 1.00 94.12 78 SER A C 1
ATOM 622 O O . SER A 1 78 ? -8.202 12.106 13.715 1.00 94.12 78 SER A O 1
ATOM 624 N N . ALA A 1 79 ? -7.258 12.905 11.840 1.00 93.75 79 ALA A N 1
ATOM 625 C CA . ALA A 1 79 ? -6.351 13.816 12.540 1.00 93.75 79 ALA A CA 1
ATOM 626 C C . ALA A 1 79 ? -7.110 14.827 13.422 1.00 93.75 79 ALA A C 1
ATOM 628 O O . ALA A 1 79 ? -6.712 15.061 14.558 1.00 93.75 79 ALA A O 1
ATOM 629 N N . SER A 1 80 ? -8.242 15.363 12.946 1.00 92.50 80 SER A N 1
ATOM 630 C CA . SER A 1 80 ? -9.096 16.265 13.734 1.00 92.50 80 SER A CA 1
ATOM 631 C C . SER A 1 80 ? -9.619 15.600 15.008 1.00 92.50 80 SER A C 1
ATOM 633 O O . SER A 1 80 ? -9.530 16.183 16.083 1.00 92.50 80 SER A O 1
ATOM 635 N N . ASN A 1 81 ? -10.092 14.353 14.922 1.00 93.38 81 ASN A N 1
ATOM 636 C CA . ASN A 1 81 ? -10.570 13.631 16.096 1.00 93.38 81 ASN A CA 1
ATOM 637 C C . ASN A 1 81 ? -9.438 13.340 17.084 1.00 93.38 81 ASN A C 1
ATOM 639 O O . ASN A 1 81 ? -9.660 13.446 18.284 1.00 93.38 81 ASN A O 1
ATOM 643 N N . GLN A 1 82 ? -8.231 13.027 16.602 1.00 95.06 82 GLN A N 1
ATOM 644 C CA . GLN A 1 82 ? -7.065 12.844 17.473 1.00 95.06 82 GLN A CA 1
ATOM 645 C C . GLN A 1 82 ? -6.731 14.127 18.240 1.00 95.06 82 GLN A C 1
ATOM 647 O O . GLN A 1 82 ? -6.543 14.074 19.454 1.00 95.06 82 GLN A O 1
ATOM 652 N N . MET A 1 83 ? -6.703 15.274 17.552 1.00 94.81 83 MET A N 1
ATOM 653 C CA . MET A 1 83 ? -6.399 16.569 18.171 1.00 94.81 83 MET A CA 1
ATOM 654 C C . MET A 1 83 ? -7.470 17.016 19.171 1.00 94.81 83 MET A C 1
ATOM 656 O O . MET A 1 83 ? -7.139 17.593 20.202 1.00 94.81 83 MET A O 1
ATOM 660 N N . ASP A 1 84 ? -8.733 16.693 18.901 1.00 95.88 84 ASP A N 1
ATOM 661 C CA . ASP A 1 84 ? -9.864 17.022 19.771 1.00 95.88 84 ASP A CA 1
ATOM 662 C C . ASP A 1 84 ? -10.088 15.992 20.902 1.00 95.88 84 ASP A C 1
ATOM 664 O O . ASP A 1 84 ? -11.053 16.112 21.657 1.00 95.88 84 ASP A O 1
ATOM 668 N N . GLY A 1 85 ? -9.266 14.936 21.001 1.00 95.62 85 GLY A N 1
ATOM 669 C CA . GLY A 1 85 ? -9.457 13.849 21.973 1.00 95.62 85 GLY A CA 1
ATOM 670 C C . GLY A 1 85 ? -10.724 13.011 21.741 1.00 95.62 85 GLY A C 1
ATOM 671 O O . GLY A 1 85 ? -11.224 12.357 22.657 1.00 95.62 85 GLY A O 1
ATOM 672 N N . LYS A 1 86 ? -11.269 13.036 20.522 1.00 95.38 86 LYS A N 1
ATOM 673 C CA . LYS A 1 86 ? -12.456 12.278 20.113 1.00 95.38 86 LYS A CA 1
ATOM 674 C C . LYS A 1 86 ? -12.085 10.852 19.701 1.00 95.38 86 LYS A C 1
ATOM 676 O O . LYS A 1 86 ? -10.970 10.556 19.279 1.00 95.38 86 LYS A O 1
ATOM 681 N N . SER A 1 87 ? -13.066 9.957 19.795 1.00 95.94 87 SER A N 1
ATOM 682 C CA . SER A 1 87 ? -12.922 8.554 19.388 1.00 95.94 87 SER A CA 1
ATOM 683 C C . SER A 1 87 ? -12.931 8.368 17.863 1.00 95.94 87 SER A C 1
ATOM 685 O O . SER A 1 87 ? -13.306 9.264 17.100 1.00 95.94 87 SER A O 1
ATOM 687 N N . ALA A 1 88 ? -12.532 7.172 17.421 1.00 95.88 88 ALA A N 1
ATOM 688 C CA . ALA A 1 88 ? -12.695 6.742 16.035 1.00 95.88 88 ALA A CA 1
ATOM 689 C C . ALA A 1 88 ? -14.184 6.665 15.658 1.00 95.88 88 ALA A C 1
ATOM 691 O O . ALA A 1 88 ? -15.029 6.347 16.496 1.00 95.88 88 ALA A O 1
ATOM 692 N N . ILE A 1 89 ? -14.494 6.930 14.391 1.00 95.00 89 ILE A N 1
ATOM 693 C CA . ILE A 1 89 ? -15.851 6.875 13.841 1.00 95.00 89 ILE A CA 1
ATOM 694 C C . ILE A 1 89 ? -15.965 5.636 12.955 1.00 95.00 89 ILE A C 1
ATOM 696 O O . ILE A 1 89 ? -15.088 5.379 12.129 1.00 95.00 89 ILE A O 1
ATOM 700 N N . LYS A 1 90 ? -17.055 4.881 13.117 1.00 96.81 90 LYS A N 1
ATOM 701 C CA . LYS A 1 90 ? -17.420 3.806 12.192 1.00 96.81 90 LYS A CA 1
ATOM 702 C C . LYS A 1 90 ? -18.160 4.405 10.995 1.00 96.81 90 LYS A C 1
ATOM 704 O O . LYS A 1 90 ? -19.192 5.040 11.185 1.00 96.81 90 LYS A O 1
ATOM 709 N N . THR A 1 91 ? -17.634 4.221 9.791 1.00 96.25 91 THR A N 1
ATOM 710 C CA . THR A 1 91 ? -18.219 4.725 8.535 1.00 96.25 91 THR A CA 1
ATOM 711 C C . THR A 1 91 ? -17.777 3.844 7.370 1.00 96.25 91 THR A C 1
ATOM 713 O O . THR A 1 91 ? -16.789 3.108 7.487 1.00 96.25 91 THR A O 1
ATOM 716 N N . THR A 1 92 ? -18.488 3.908 6.248 1.00 97.88 92 THR A N 1
ATOM 717 C CA . THR A 1 92 ? -18.040 3.237 5.024 1.00 97.88 92 THR A CA 1
ATOM 718 C C . THR A 1 92 ? -16.876 3.993 4.377 1.00 97.88 92 THR A C 1
ATOM 720 O O . THR A 1 92 ? -16.749 5.212 4.509 1.00 97.88 92 THR A O 1
ATOM 723 N N . ILE A 1 93 ? -16.029 3.292 3.616 1.00 97.19 93 ILE A N 1
ATOM 724 C CA . ILE A 1 93 ? -14.957 3.932 2.832 1.00 97.19 93 ILE A CA 1
ATOM 725 C C . ILE A 1 93 ? -15.524 5.026 1.903 1.00 97.19 93 ILE A C 1
ATOM 727 O O . ILE A 1 93 ? -14.929 6.095 1.770 1.00 97.19 93 ILE A O 1
ATOM 731 N N . GLY A 1 94 ? -16.672 4.781 1.269 1.00 96.56 94 GLY A N 1
ATOM 732 C CA . GLY A 1 94 ? -17.326 5.721 0.357 1.00 96.56 94 GLY A CA 1
ATOM 733 C C . GLY A 1 94 ? -17.758 7.020 1.035 1.00 96.56 94 GLY A C 1
ATOM 734 O O . GLY A 1 94 ? -17.431 8.104 0.550 1.00 96.56 94 GLY A O 1
ATOM 735 N N . GLU A 1 95 ? -18.441 6.919 2.176 1.00 96.06 95 GLU A N 1
ATOM 736 C CA . GLU A 1 95 ? -18.833 8.078 2.992 1.00 96.06 95 GLU A CA 1
ATOM 737 C C . GLU A 1 95 ? -17.612 8.861 3.486 1.00 96.06 95 GLU A C 1
ATOM 739 O O . GLU A 1 95 ? -17.601 10.095 3.452 1.00 96.06 95 GLU A O 1
ATOM 744 N N . ALA A 1 96 ? -16.554 8.157 3.893 1.00 95.00 96 ALA A N 1
ATOM 745 C CA . ALA A 1 96 ? -15.320 8.785 4.342 1.00 95.00 96 ALA A CA 1
ATOM 746 C C . ALA A 1 96 ? -14.662 9.611 3.225 1.00 95.00 96 ALA A C 1
ATOM 748 O O . ALA A 1 96 ? -14.303 10.764 3.450 1.00 95.00 96 ALA A O 1
ATOM 749 N N . VAL A 1 97 ? -14.561 9.079 2.002 1.00 94.25 97 VAL A N 1
ATOM 750 C CA . VAL A 1 97 ? -14.008 9.839 0.865 1.00 94.25 97 VAL A CA 1
ATOM 751 C C . VAL A 1 97 ? -14.886 11.045 0.524 1.00 94.25 97 VAL A C 1
ATOM 753 O O . VAL A 1 97 ? -14.355 12.134 0.299 1.00 94.25 97 VAL A O 1
ATOM 756 N N . HIS A 1 98 ? -16.213 10.880 0.531 1.00 91.44 98 HIS A N 1
ATOM 757 C CA . HIS A 1 98 ? -17.153 11.960 0.223 1.00 91.44 98 HIS A CA 1
ATOM 758 C C . HIS A 1 98 ? -17.117 13.098 1.256 1.00 91.44 98 HIS A C 1
ATOM 760 O O . HIS A 1 98 ? -17.136 14.271 0.895 1.00 91.44 98 HIS A O 1
ATOM 766 N N . SER A 1 99 ? -17.010 12.770 2.546 1.00 83.31 99 SER A N 1
ATOM 767 C CA . SER A 1 99 ? -16.952 13.776 3.619 1.00 83.31 99 SER A CA 1
ATOM 768 C C . SER A 1 99 ? -15.652 14.591 3.623 1.00 83.31 99 SER A C 1
ATOM 770 O O . SER A 1 99 ? -15.659 15.751 4.033 1.00 83.31 99 SER A O 1
ATOM 772 N N . VAL A 1 100 ? -14.549 14.022 3.122 1.00 68.31 100 VAL A N 1
ATOM 773 C CA . VAL A 1 100 ? -13.239 14.690 3.012 1.00 68.31 100 VAL A CA 1
ATOM 774 C C . VAL A 1 100 ? -13.106 15.529 1.735 1.00 68.31 100 VAL A C 1
ATOM 776 O O . VAL A 1 100 ? -12.276 16.430 1.695 1.00 68.31 100 VAL A O 1
ATOM 779 N N . SER A 1 101 ? -13.933 15.319 0.703 1.00 53.34 101 SER A N 1
ATOM 780 C CA . SER A 1 101 ? -13.826 16.048 -0.578 1.00 53.34 101 SER A CA 1
ATOM 781 C C . SER A 1 101 ? -14.285 17.518 -0.524 1.00 53.34 101 SER A C 1
ATOM 783 O O . SER A 1 101 ? -14.380 18.173 -1.562 1.00 53.34 101 SER A O 1
ATOM 785 N N . SER A 1 102 ? -14.524 18.071 0.671 1.00 38.25 102 SER A N 1
ATOM 786 C CA . SER A 1 102 ? -14.600 19.524 0.852 1.00 38.25 102 SER A CA 1
ATOM 787 C C . SER A 1 102 ? -13.190 20.136 0.765 1.00 38.25 102 SER A C 1
ATOM 789 O O . SER A 1 102 ? -12.261 19.580 1.346 1.00 38.25 102 SER A O 1
ATOM 791 N N . PRO A 1 103 ? -12.983 21.268 0.065 1.00 35.25 103 PRO A N 1
ATOM 792 C CA . PRO A 1 103 ? -11.712 21.611 -0.595 1.00 35.25 103 PRO A CA 1
ATOM 793 C C . PRO A 1 103 ? -10.554 22.054 0.317 1.00 35.25 103 PRO A C 1
ATOM 795 O O . PRO A 1 103 ? -9.619 22.690 -0.152 1.00 35.25 103 PRO A O 1
ATOM 798 N N . SER A 1 104 ? -10.606 21.802 1.623 1.00 29.89 104 SER A N 1
ATOM 799 C CA . SER A 1 104 ? -9.700 22.423 2.594 1.00 29.89 104 SER A CA 1
ATOM 800 C C . SER A 1 104 ? -8.462 21.598 2.966 1.00 29.89 104 SER A C 1
ATOM 802 O O . SER A 1 104 ? -7.730 22.021 3.859 1.00 29.89 104 SER A O 1
ATOM 804 N N . LEU A 1 105 ? -8.208 20.441 2.339 1.00 33.97 105 LEU A N 1
ATOM 805 C CA . LEU A 1 105 ? -7.172 19.501 2.810 1.00 33.97 105 LEU A CA 1
ATOM 806 C C . LEU A 1 105 ? -6.267 18.863 1.736 1.00 33.97 105 LEU A C 1
ATOM 808 O O . LEU A 1 105 ? -5.540 17.923 2.059 1.00 33.97 105 LEU A O 1
ATOM 812 N N . PHE A 1 106 ? -6.235 19.389 0.509 1.00 34.47 106 PHE A N 1
ATOM 813 C CA . PHE A 1 106 ? -5.189 19.063 -0.473 1.00 34.47 106 PHE A CA 1
ATOM 814 C C . PHE A 1 106 ? -4.604 20.317 -1.110 1.00 34.47 106 PHE A C 1
ATOM 816 O O . PHE A 1 106 ? -5.396 21.234 -1.418 1.00 34.47 106 PHE A O 1
#

Sequence (106 aa):
TAQGIFVNFKRLLEFNQGKLPFAAAQIGNAYRNEISPRSGLLRVREFTMAEIEHFCDPSDKSHPKFENVKGIDLNLLSASNQMDGKSAIKTTIGEAVHSVSSPSLF

Foldseek 3Di:
DVVVCVVCVVVVCVVVVVDDWDKDKDWDKDADPDPDQPDPPVRDRIDIDIDMDTHHDPVDPDDPCVVVQQADWDFAQDPVCVVVVHGTDTDGNNVVVVVPPPPDDD

Organism: Lepeophtheirus salmonis (NCBI:txid72036)